Protein AF-A0A0V0VK16-F1 (afdb_monomer_lite)

Foldseek 3Di:
DDDDPPVPPLPPCQQVLLLLQWAQDPVGNQWIAHLQQRDTDHNVCSPSVNSLCCCCPQPVVCNPPGSVVSVVSVVCCVVPVPPNPPRPGPDDDDD

pLDDT: mean 71.68, std 16.97, range [31.61, 89.25]

Radius of gyration: 14.37 Å; chains: 1; bounding box: 41×36×26 Å

Sequence (95 aa):
MVSADAKKKCRQYSQEYLKFGFIPSFYNETMPMCLLCQKVFTNDAMKRSKMKVHLERVHPDMKNKDVEFFKVLKEKIRNQPNLKSFFKAPGTVDY

Structure (mmCIF, N/CA/C/O backbone):
data_AF-A0A0V0VK16-F1
#
_entry.id   AF-A0A0V0VK16-F1
#
loop_
_atom_site.group_PDB
_atom_site.id
_atom_site.type_symbol
_atom_site.label_atom_id
_atom_site.label_alt_id
_atom_site.label_comp_id
_atom_site.label_asym_id
_atom_site.label_entity_id
_atom_site.label_seq_id
_atom_site.pdbx_PDB_ins_code
_atom_site.Cartn_x
_atom_site.Cartn_y
_atom_site.Cartn_z
_atom_site.occupancy
_atom_site.B_iso_or_equiv
_atom_site.auth_seq_id
_atom_site.auth_comp_id
_atom_site.auth_asym_id
_atom_site.auth_atom_id
_atom_site.pdbx_PDB_model_num
ATOM 1 N N . MET A 1 1 ? 30.083 18.718 10.448 1.00 40.19 1 MET A N 1
ATOM 2 C CA . MET A 1 1 ? 28.757 18.446 11.054 1.00 40.19 1 MET A CA 1
ATOM 3 C C . MET A 1 1 ? 27.775 19.292 10.254 1.00 40.19 1 MET A C 1
ATOM 5 O O . MET A 1 1 ? 28.035 20.474 10.148 1.00 40.19 1 MET A O 1
ATOM 9 N N . VAL A 1 2 ? 26.761 18.829 9.534 1.00 37.97 2 VAL A N 1
ATOM 10 C CA . VAL A 1 2 ? 25.909 17.640 9.584 1.00 37.97 2 VAL A CA 1
ATOM 11 C C . VAL A 1 2 ? 25.514 17.289 8.141 1.00 37.97 2 VAL A C 1
ATOM 13 O O . VAL A 1 2 ? 25.442 18.158 7.277 1.00 37.97 2 VAL A O 1
ATOM 16 N N . SER A 1 3 ? 25.349 15.995 7.901 1.00 39.41 3 SER A N 1
ATOM 17 C CA . SER A 1 3 ? 25.144 15.307 6.632 1.00 39.41 3 SER A CA 1
ATOM 18 C C . SER A 1 3 ? 24.203 16.016 5.658 1.00 39.41 3 SER A C 1
ATOM 20 O O . SER A 1 3 ? 23.048 16.289 5.977 1.00 39.41 3 SER A O 1
ATOM 22 N N . ALA A 1 4 ? 24.703 16.232 4.438 1.00 42.75 4 ALA A N 1
ATOM 23 C CA . ALA A 1 4 ? 23.879 16.509 3.277 1.00 42.75 4 ALA A CA 1
ATOM 24 C C . ALA A 1 4 ? 22.849 15.383 3.156 1.00 42.75 4 ALA A C 1
ATOM 26 O O . ALA A 1 4 ? 23.198 14.218 2.954 1.00 42.75 4 ALA A O 1
ATOM 27 N N . ASP A 1 5 ? 21.592 15.760 3.357 1.00 43.75 5 ASP A N 1
ATOM 28 C CA . ASP A 1 5 ? 20.394 15.003 3.048 1.00 43.75 5 ASP A CA 1
ATOM 29 C C . ASP A 1 5 ? 20.532 14.462 1.624 1.00 43.75 5 ASP A C 1
ATOM 31 O O . ASP A 1 5 ? 20.216 15.124 0.633 1.00 43.75 5 ASP A O 1
ATOM 35 N N . ALA A 1 6 ? 21.060 13.242 1.522 1.00 45.09 6 ALA A N 1
ATOM 36 C CA . ALA A 1 6 ? 20.901 12.394 0.368 1.00 45.09 6 ALA A CA 1
ATOM 37 C C . ALA A 1 6 ? 19.410 12.070 0.307 1.00 45.09 6 ALA A C 1
ATOM 39 O O . ALA A 1 6 ? 18.971 10.969 0.650 1.00 45.09 6 ALA A O 1
ATOM 40 N N . LYS A 1 7 ? 18.636 13.054 -0.162 1.00 48.88 7 LYS A N 1
ATOM 41 C CA . LYS A 1 7 ? 17.395 12.884 -0.896 1.00 48.88 7 LYS A CA 1
ATOM 42 C C . LYS A 1 7 ? 17.732 11.961 -2.057 1.00 48.88 7 LYS A C 1
ATOM 44 O O . LYS A 1 7 ? 17.851 12.375 -3.210 1.00 48.88 7 LYS A O 1
ATOM 49 N N . LYS A 1 8 ? 17.873 10.663 -1.751 1.00 49.06 8 LYS A N 1
ATOM 50 C CA . LYS A 1 8 ? 17.531 9.592 -2.674 1.00 49.06 8 LYS A CA 1
ATOM 51 C C . LYS A 1 8 ? 16.253 10.092 -3.304 1.00 49.06 8 LYS A C 1
ATOM 53 O O . LYS A 1 8 ? 15.329 10.439 -2.564 1.00 49.06 8 LYS A O 1
ATOM 58 N N . LYS A 1 9 ? 16.248 10.230 -4.629 1.00 43.12 9 LYS A N 1
ATOM 59 C CA . LYS A 1 9 ? 15.067 10.537 -5.434 1.00 43.12 9 LYS A CA 1
ATOM 60 C C . LYS A 1 9 ? 14.041 9.430 -5.177 1.00 43.12 9 LYS A C 1
ATOM 62 O O . LYS A 1 9 ? 13.807 8.571 -6.016 1.00 43.12 9 LYS A O 1
ATOM 67 N N . CYS A 1 10 ? 13.458 9.421 -3.986 1.00 47.16 10 CYS A N 1
ATOM 68 C CA . CYS A 1 10 ? 12.332 8.626 -3.580 1.00 47.16 10 CYS A CA 1
ATOM 69 C C . CYS A 1 10 ? 11.212 9.308 -4.338 1.00 47.16 10 CYS A C 1
ATOM 71 O O . CYS A 1 10 ? 10.654 10.301 -3.870 1.00 47.16 10 CYS A O 1
ATOM 73 N N . ARG A 1 11 ? 11.082 8.893 -5.609 1.00 52.38 11 ARG A N 1
ATOM 74 C CA . ARG A 1 11 ? 10.119 9.360 -6.607 1.00 52.38 11 ARG A CA 1
ATOM 75 C C . ARG A 1 11 ? 8.879 9.803 -5.841 1.00 52.38 11 ARG A C 1
ATOM 77 O O . ARG A 1 11 ? 8.403 8.985 -5.062 1.00 52.38 11 ARG A O 1
ATOM 84 N N . GLN A 1 12 ? 8.465 11.066 -6.004 1.00 51.22 12 GLN A 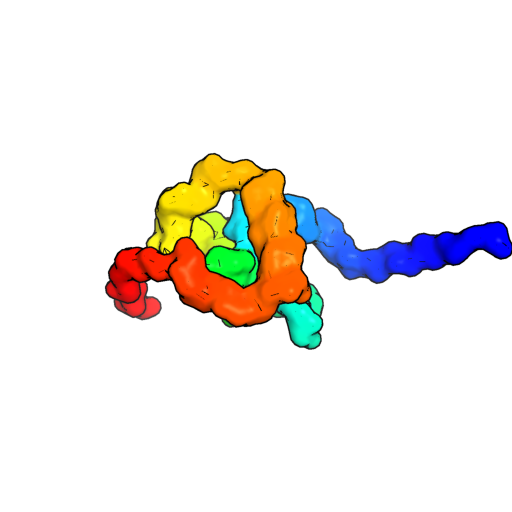N 1
ATOM 85 C CA . GLN A 1 12 ? 7.496 11.883 -5.229 1.00 51.22 12 GLN A CA 1
ATOM 86 C C . GLN A 1 12 ? 6.086 11.271 -5.011 1.00 51.22 12 GLN A C 1
ATOM 88 O O . GLN A 1 12 ? 5.070 11.945 -5.021 1.00 51.22 12 GLN A O 1
ATOM 93 N N . TYR A 1 13 ? 6.011 9.971 -4.816 1.00 54.47 13 TYR A N 1
ATOM 94 C CA . TYR A 1 13 ? 4.873 9.101 -5.026 1.00 54.47 13 TYR A CA 1
ATOM 95 C C . TYR A 1 13 ? 4.675 8.169 -3.820 1.00 54.47 13 TYR A C 1
ATOM 97 O O . TYR A 1 13 ? 3.630 7.552 -3.673 1.00 54.47 13 TYR A O 1
ATOM 105 N N . SER A 1 14 ? 5.631 8.085 -2.890 1.00 62.75 14 SER A N 1
ATOM 106 C CA . SER A 1 14 ? 5.585 7.143 -1.764 1.00 62.75 14 SER A CA 1
ATOM 107 C C . SER A 1 14 ? 4.388 7.335 -0.819 1.00 62.75 14 SER A C 1
ATOM 109 O O . SER A 1 14 ? 3.897 6.350 -0.274 1.00 62.75 14 SER A O 1
ATOM 111 N N . GLN A 1 15 ? 3.873 8.559 -0.647 1.00 66.69 15 GLN A N 1
ATOM 112 C CA . GLN A 1 15 ? 2.710 8.814 0.217 1.00 66.69 15 GLN A CA 1
ATOM 113 C C . GLN A 1 15 ? 1.374 8.420 -0.420 1.00 66.69 15 GLN A C 1
ATOM 115 O O . GLN A 1 15 ? 0.535 7.830 0.258 1.00 66.69 15 GLN A O 1
ATOM 120 N N . GLU A 1 16 ? 1.164 8.703 -1.709 1.00 75.69 16 GLU A N 1
ATOM 121 C CA . GLU A 1 16 ? -0.060 8.273 -2.402 1.00 75.69 16 GLU A CA 1
ATOM 122 C C . GLU A 1 16 ? -0.125 6.751 -2.530 1.00 75.69 16 GLU A C 1
ATOM 124 O O . GLU A 1 16 ? -1.198 6.170 -2.450 1.00 75.69 16 GLU A O 1
ATOM 129 N N . TYR A 1 17 ? 1.019 6.086 -2.673 1.00 78.62 17 TYR A N 1
ATOM 130 C CA . TYR A 1 17 ? 1.078 4.635 -2.833 1.00 78.62 17 TYR A CA 1
ATOM 131 C C . TYR A 1 17 ? 0.796 3.935 -1.507 1.00 78.62 17 TYR A C 1
ATOM 133 O O . TYR A 1 17 ? 0.112 2.910 -1.475 1.00 78.62 17 TYR A O 1
ATOM 141 N N . LEU A 1 18 ? 1.242 4.546 -0.406 1.00 82.69 18 LEU A N 1
ATOM 142 C CA . LEU A 1 18 ? 0.960 4.066 0.936 1.00 82.69 18 LEU A CA 1
ATOM 143 C C . LEU A 1 18 ? -0.535 4.138 1.277 1.00 82.69 18 LEU A C 1
ATOM 145 O O . LEU A 1 18 ? -1.013 3.245 1.968 1.00 82.69 18 LEU A O 1
ATOM 149 N N . LYS A 1 19 ? -1.285 5.119 0.742 1.00 83.06 19 LYS A N 1
ATOM 150 C CA . LYS A 1 19 ? -2.761 5.162 0.852 1.00 83.06 19 LYS A CA 1
ATOM 151 C C . LYS A 1 19 ? -3.422 3.912 0.278 1.00 83.06 19 LYS A C 1
ATOM 153 O O . LYS A 1 19 ? -4.438 3.469 0.793 1.00 83.06 19 LYS A O 1
ATOM 158 N N . PHE A 1 20 ? -2.838 3.341 -0.773 1.00 82.31 20 PHE A N 1
ATOM 159 C CA . PHE A 1 20 ? -3.329 2.108 -1.383 1.00 82.31 20 PHE A CA 1
ATOM 160 C C . PHE A 1 20 ? -2.705 0.843 -0.770 1.00 82.31 20 PHE A C 1
ATOM 162 O O . PHE A 1 20 ? -2.966 -0.257 -1.249 1.00 82.31 20 PHE A O 1
ATOM 169 N N . GLY A 1 21 ? -1.859 0.981 0.256 1.00 86.06 21 GLY A N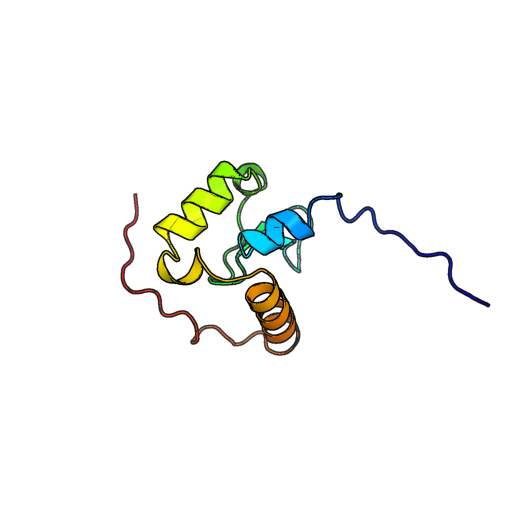 1
ATOM 170 C CA . GLY A 1 21 ? -1.169 -0.135 0.896 1.00 86.06 21 GLY A CA 1
ATOM 171 C C . GLY A 1 21 ? 0.016 -0.691 0.112 1.00 86.06 21 GLY A C 1
ATOM 172 O O . GLY A 1 21 ? 0.391 -1.841 0.321 1.00 86.06 21 GLY A O 1
ATOM 173 N N . PHE A 1 22 ? 0.629 0.096 -0.771 1.00 86.12 22 PHE A N 1
ATOM 174 C CA . PHE A 1 22 ? 1.797 -0.326 -1.542 1.00 86.12 22 PHE A CA 1
ATOM 175 C C . PHE A 1 22 ? 3.058 0.431 -1.146 1.00 86.12 22 PHE A C 1
ATOM 177 O O . PHE A 1 22 ? 3.042 1.622 -0.831 1.00 86.12 22 PHE A O 1
ATOM 184 N N . ILE A 1 23 ? 4.181 -0.270 -1.240 1.00 85.38 23 ILE A N 1
ATOM 185 C CA . ILE A 1 23 ? 5.526 0.259 -1.032 1.00 85.38 23 ILE A CA 1
ATOM 186 C C . ILE A 1 23 ? 6.439 -0.169 -2.181 1.00 85.38 23 ILE A C 1
ATOM 188 O O . ILE A 1 23 ? 6.138 -1.143 -2.866 1.00 85.38 23 ILE A O 1
ATOM 192 N N . PRO A 1 24 ? 7.566 0.517 -2.419 1.00 84.19 24 PRO A N 1
ATOM 193 C CA . PRO A 1 24 ? 8.637 -0.065 -3.219 1.00 84.19 24 PRO A CA 1
ATOM 194 C C . PRO A 1 24 ? 9.099 -1.388 -2.596 1.00 84.19 24 PRO A C 1
ATOM 196 O O . PRO A 1 24 ? 9.204 -1.500 -1.372 1.00 84.19 24 PRO A O 1
ATOM 199 N N . SER A 1 25 ? 9.366 -2.385 -3.437 1.00 82.81 25 SER A N 1
ATOM 200 C CA . SER A 1 25 ? 9.916 -3.666 -3.002 1.00 82.81 25 SER A CA 1
ATOM 201 C C . SER A 1 25 ? 11.275 -3.459 -2.333 1.00 82.81 25 SER A C 1
ATOM 203 O O . SER A 1 25 ? 12.073 -2.626 -2.764 1.00 82.81 25 SER A O 1
ATOM 205 N N . PHE A 1 26 ? 11.549 -4.246 -1.290 1.00 78.00 26 PHE A N 1
ATOM 206 C CA . PHE A 1 26 ? 12.814 -4.190 -0.553 1.00 78.00 26 PHE A CA 1
ATOM 207 C C . PHE A 1 26 ? 14.029 -4.545 -1.423 1.00 78.00 26 PHE A C 1
ATOM 209 O O . PHE A 1 26 ? 15.120 -4.046 -1.169 1.00 78.00 26 PHE A O 1
ATOM 216 N N . TYR A 1 27 ? 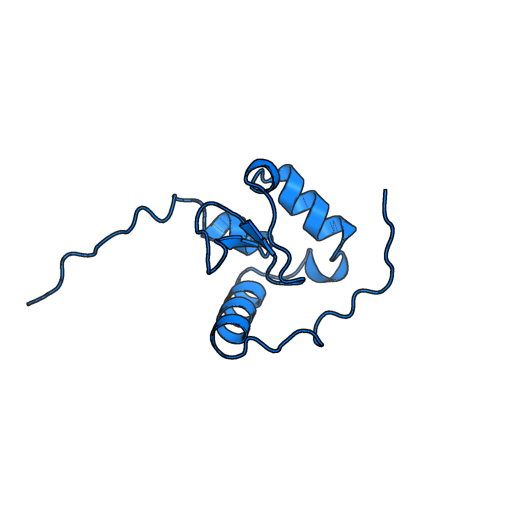13.831 -5.378 -2.450 1.00 77.69 27 TYR A N 1
ATOM 217 C CA . TYR A 1 27 ? 14.885 -5.809 -3.375 1.00 77.69 27 TYR A CA 1
ATOM 218 C C . TYR A 1 27 ? 15.009 -4.899 -4.600 1.00 77.69 27 TYR A C 1
ATOM 220 O O . TYR A 1 27 ? 16.105 -4.693 -5.107 1.00 77.69 27 TYR A O 1
ATOM 228 N N . ASN A 1 28 ? 13.882 -4.370 -5.089 1.00 78.62 28 ASN A N 1
ATOM 229 C CA . ASN A 1 28 ? 13.817 -3.558 -6.301 1.00 78.62 28 ASN A CA 1
ATOM 230 C C . ASN A 1 28 ? 12.889 -2.363 -6.083 1.00 78.62 28 ASN A C 1
ATOM 232 O O . ASN A 1 28 ? 11.668 -2.481 -6.178 1.00 78.62 28 ASN A O 1
ATOM 236 N N . GLU A 1 29 ? 13.463 -1.184 -5.865 1.00 77.06 29 GLU A N 1
ATOM 237 C CA . GLU A 1 29 ? 12.704 0.052 -5.627 1.00 77.06 29 GLU A CA 1
ATOM 238 C C . GLU A 1 29 ? 11.828 0.496 -6.817 1.00 77.06 29 GLU A C 1
ATOM 240 O O . GLU A 1 29 ? 10.935 1.332 -6.673 1.00 77.06 29 GLU A O 1
ATOM 245 N N . THR A 1 30 ? 12.049 -0.086 -7.998 1.00 78.38 30 THR A N 1
ATOM 246 C CA . THR A 1 30 ? 11.263 0.139 -9.220 1.00 78.38 30 THR A CA 1
ATOM 247 C C . THR A 1 30 ? 9.975 -0.683 -9.279 1.00 78.38 30 THR A C 1
ATOM 249 O O . THR A 1 30 ? 9.084 -0.362 -10.074 1.00 78.38 30 THR A O 1
ATOM 252 N N . MET A 1 31 ? 9.866 -1.727 -8.453 1.00 83.81 31 MET A N 1
ATOM 253 C CA . MET A 1 31 ? 8.726 -2.635 -8.417 1.00 83.81 31 MET A CA 1
ATOM 254 C C . MET A 1 31 ? 7.852 -2.348 -7.194 1.00 83.81 31 MET A C 1
ATOM 256 O O . MET A 1 31 ? 8.362 -2.317 -6.072 1.00 83.81 31 MET A O 1
ATOM 260 N N . PRO A 1 32 ? 6.537 -2.148 -7.368 1.00 85.75 32 PRO A N 1
ATOM 261 C CA . PRO A 1 32 ? 5.628 -2.006 -6.242 1.00 85.75 32 PRO A CA 1
ATOM 262 C C . PRO A 1 32 ? 5.373 -3.365 -5.579 1.00 85.75 32 PRO A C 1
ATOM 264 O O . PRO A 1 32 ? 5.170 -4.379 -6.242 1.00 85.75 32 PRO A O 1
ATOM 267 N N . MET A 1 33 ? 5.339 -3.372 -4.254 1.00 85.75 33 MET A N 1
ATOM 268 C CA . MET A 1 33 ? 4.968 -4.497 -3.407 1.00 85.75 33 MET A CA 1
ATOM 269 C C . MET A 1 33 ? 3.759 -4.097 -2.560 1.00 85.75 33 MET A C 1
ATOM 271 O O . MET A 1 33 ? 3.737 -3.013 -1.974 1.00 85.75 33 MET A O 1
ATOM 275 N N . CYS A 1 34 ? 2.749 -4.959 -2.489 1.00 86.94 34 CYS A N 1
ATOM 276 C CA . CYS A 1 34 ? 1.600 -4.744 -1.611 1.00 86.94 34 CYS A CA 1
ATOM 277 C C . CYS A 1 34 ? 1.967 -5.122 -0.170 1.00 86.94 34 CYS A C 1
ATOM 279 O O . CYS A 1 34 ? 2.475 -6.210 0.065 1.00 86.94 34 CYS A O 1
ATOM 281 N N . LEU A 1 35 ? 1.696 -4.260 0.809 1.00 84.25 35 LEU A N 1
ATOM 282 C CA . LEU A 1 35 ? 1.955 -4.534 2.228 1.00 84.25 35 LEU A CA 1
ATOM 283 C C . LEU A 1 35 ? 1.009 -5.596 2.803 1.00 84.25 35 LEU A C 1
ATOM 285 O O . LEU A 1 35 ? 1.366 -6.285 3.752 1.00 84.25 35 LEU A O 1
ATOM 289 N N . LEU A 1 36 ? -0.193 -5.727 2.241 1.00 84.12 36 LEU A N 1
ATOM 290 C CA . LEU A 1 36 ? -1.227 -6.626 2.755 1.00 84.12 36 LEU A CA 1
ATOM 291 C C . LEU A 1 36 ? -0.965 -8.084 2.355 1.00 84.12 36 LEU A C 1
ATOM 293 O O . LEU A 1 36 ? -1.050 -8.975 3.190 1.00 84.12 36 LEU A O 1
ATOM 297 N N . CYS A 1 37 ? -0.597 -8.337 1.096 1.00 83.81 37 CYS A N 1
ATOM 298 C CA . CYS A 1 37 ? -0.298 -9.691 0.609 1.00 83.81 37 CYS A CA 1
ATOM 299 C C . CYS A 1 37 ? 1.191 -9.955 0.338 1.00 83.81 37 CYS A C 1
ATOM 301 O O . CYS A 1 37 ? 1.545 -11.064 -0.053 1.00 83.81 37 CYS A O 1
ATOM 303 N N . GLN A 1 38 ? 2.066 -8.955 0.504 1.00 80.62 38 GLN A N 1
ATOM 304 C CA . GLN A 1 38 ? 3.510 -9.028 0.209 1.00 80.62 38 GLN A CA 1
ATOM 305 C C . GLN A 1 38 ? 3.838 -9.455 -1.232 1.00 80.62 38 GLN A C 1
ATOM 307 O O . GLN A 1 38 ? 4.967 -9.832 -1.546 1.00 80.62 38 GLN A O 1
ATOM 312 N N . LYS A 1 39 ? 2.861 -9.365 -2.143 1.00 84.31 39 LYS A N 1
ATOM 313 C CA . LYS A 1 39 ? 3.045 -9.681 -3.557 1.00 84.31 39 LYS A CA 1
ATOM 314 C C . LYS A 1 39 ? 3.787 -8.536 -4.241 1.00 84.31 39 LYS A C 1
ATOM 316 O O . LYS A 1 39 ? 3.400 -7.373 -4.104 1.00 84.31 39 LYS A O 1
ATOM 321 N N . VAL A 1 40 ? 4.850 -8.872 -4.967 1.00 85.88 40 VAL A N 1
ATOM 322 C CA . VAL A 1 40 ? 5.569 -7.942 -5.847 1.00 85.88 40 VAL A CA 1
ATOM 323 C C . VAL A 1 40 ? 4.860 -7.911 -7.193 1.00 85.88 40 VAL A C 1
ATOM 325 O O . VAL A 1 40 ? 4.514 -8.955 -7.743 1.00 85.88 40 VAL A O 1
ATOM 328 N N . PHE A 1 41 ? 4.650 -6.715 -7.721 1.00 84.44 41 PHE A N 1
ATOM 329 C CA . PHE A 1 41 ? 4.043 -6.500 -9.022 1.00 84.44 41 PHE A CA 1
ATOM 330 C C . PHE A 1 41 ? 5.036 -5.841 -9.978 1.00 84.44 41 PHE A C 1
ATOM 332 O O . PHE A 1 41 ? 6.064 -5.290 -9.583 1.00 84.44 41 PHE A O 1
ATOM 339 N N . THR A 1 42 ? 4.705 -5.886 -11.263 1.00 84.81 42 THR A N 1
ATOM 340 C CA . THR A 1 42 ? 5.446 -5.180 -12.306 1.00 84.81 42 THR A CA 1
ATOM 341 C C . THR A 1 42 ? 5.199 -3.673 -12.233 1.00 84.81 42 THR A C 1
ATOM 343 O O . THR A 1 42 ? 4.276 -3.195 -11.571 1.00 84.81 42 THR A O 1
ATOM 346 N N . ASN A 1 43 ? 6.021 -2.896 -12.940 1.00 80.50 43 ASN A N 1
ATOM 347 C CA . ASN A 1 43 ? 5.920 -1.438 -12.924 1.00 80.50 43 ASN A CA 1
ATOM 348 C C . ASN A 1 43 ? 4.551 -0.918 -13.422 1.00 80.50 43 ASN A C 1
ATOM 350 O O . ASN A 1 43 ? 4.082 0.099 -12.924 1.00 80.50 43 ASN A O 1
ATOM 354 N N . ASP A 1 44 ? 3.848 -1.646 -14.305 1.00 80.19 44 ASP A N 1
ATOM 355 C CA . ASP A 1 44 ? 2.488 -1.277 -14.749 1.00 80.19 44 ASP A CA 1
ATOM 356 C C . ASP A 1 44 ? 1.477 -1.206 -13.590 1.00 80.19 44 ASP A C 1
ATOM 358 O O . ASP A 1 44 ? 0.577 -0.364 -13.588 1.00 80.19 44 ASP A O 1
ATOM 362 N N . ALA A 1 45 ? 1.659 -2.036 -12.559 1.00 74.94 45 ALA A N 1
ATOM 363 C CA . ALA A 1 45 ? 0.801 -2.038 -11.381 1.00 74.94 45 ALA A CA 1
ATOM 364 C C . ALA A 1 45 ? 1.002 -0.812 -10.476 1.00 74.94 45 ALA A C 1
ATOM 366 O O . ALA A 1 45 ? 0.192 -0.600 -9.580 1.00 74.94 45 ALA A O 1
ATOM 367 N N . MET A 1 46 ? 2.024 0.023 -10.718 1.00 77.25 46 MET A N 1
ATOM 368 C CA . MET A 1 46 ? 2.178 1.322 -10.045 1.00 77.25 46 MET A CA 1
ATOM 369 C C . MET A 1 46 ? 1.111 2.343 -10.461 1.00 77.25 46 MET A C 1
ATOM 371 O O . MET A 1 46 ? 0.974 3.391 -9.832 1.00 77.25 46 MET A O 1
ATOM 375 N N . LYS A 1 47 ? 0.338 2.079 -11.522 1.00 83.19 47 LYS A N 1
ATOM 376 C CA . LYS A 1 47 ? -0.772 2.954 -11.909 1.00 83.19 47 LYS A CA 1
ATOM 377 C C . LYS A 1 47 ? -1.818 2.979 -10.793 1.00 83.19 47 LYS A C 1
ATOM 379 O O . LYS A 1 47 ? -2.354 1.932 -10.434 1.00 83.19 47 LYS A O 1
ATOM 384 N N . ARG A 1 48 ? -2.183 4.179 -10.316 1.00 81.88 48 ARG A N 1
ATOM 385 C CA . ARG A 1 48 ? -3.194 4.391 -9.256 1.00 81.88 48 ARG A CA 1
ATOM 386 C C . ARG A 1 48 ? -4.462 3.553 -9.466 1.00 81.88 48 ARG A C 1
ATOM 388 O O . ARG A 1 48 ? -4.923 2.909 -8.531 1.00 81.88 48 ARG A O 1
ATOM 395 N N . SER A 1 49 ? -4.970 3.477 -10.697 1.00 85.38 49 SER A N 1
ATOM 396 C CA . SER A 1 49 ? -6.144 2.658 -11.033 1.00 85.38 49 SER A CA 1
ATOM 397 C C . SER A 1 49 ? -5.938 1.166 -10.745 1.00 85.38 49 SER A C 1
ATOM 399 O O . SER A 1 49 ? -6.835 0.523 -10.213 1.00 85.38 49 SER A O 1
ATOM 401 N N . LYS A 1 50 ? -4.757 0.607 -11.044 1.00 86.19 50 LYS A N 1
ATOM 402 C CA . LYS A 1 50 ? -4.434 -0.807 -10.787 1.00 86.19 50 LYS A CA 1
ATOM 403 C C . LYS A 1 50 ? -4.292 -1.087 -9.292 1.00 86.19 50 LYS A C 1
ATOM 405 O O . LYS A 1 50 ? -4.808 -2.092 -8.817 1.00 86.19 50 LYS A O 1
ATOM 410 N N . MET A 1 51 ? -3.651 -0.184 -8.552 1.00 85.44 51 MET A N 1
ATOM 411 C CA . MET A 1 51 ? -3.488 -0.295 -7.097 1.00 85.44 51 MET A CA 1
ATOM 412 C C . MET A 1 51 ? -4.835 -0.233 -6.378 1.00 85.44 51 MET A C 1
ATOM 414 O O . MET A 1 51 ? -5.104 -1.052 -5.504 1.00 85.44 51 MET A O 1
ATOM 418 N N . LYS A 1 52 ? -5.701 0.699 -6.797 1.00 85.69 52 LYS A N 1
ATOM 419 C CA . LYS A 1 52 ? -7.062 0.829 -6.277 1.00 85.69 52 LYS A CA 1
ATOM 420 C C . LYS A 1 52 ? -7.881 -0.432 -6.556 1.00 85.69 52 LYS A C 1
ATOM 422 O O . LYS A 1 52 ? -8.423 -1.010 -5.625 1.00 85.69 52 LYS A O 1
ATOM 427 N N . VAL A 1 53 ? -7.883 -0.915 -7.802 1.00 89.25 53 VAL A N 1
ATOM 428 C CA . VAL A 1 53 ? -8.581 -2.157 -8.178 1.00 89.25 53 VAL A CA 1
ATOM 429 C C . VAL A 1 53 ? -8.051 -3.359 -7.393 1.00 89.25 53 VAL A C 1
ATOM 431 O O . VAL A 1 53 ? -8.844 -4.180 -6.945 1.00 89.25 53 VAL A O 1
ATOM 434 N N . HIS A 1 54 ? -6.735 -3.468 -7.192 1.00 88.25 54 HIS A N 1
ATOM 435 C CA . HIS A 1 54 ? -6.153 -4.527 -6.367 1.00 88.25 54 HIS A CA 1
ATOM 436 C C . HIS A 1 54 ? -6.641 -4.444 -4.917 1.00 88.25 54 HIS A C 1
ATOM 438 O O . HIS A 1 54 ? -7.087 -5.451 -4.377 1.00 88.25 54 HIS A O 1
ATOM 444 N N . LEU A 1 55 ? -6.597 -3.258 -4.305 1.00 86.00 55 LEU A N 1
ATOM 445 C CA . LEU A 1 55 ? -7.077 -3.043 -2.942 1.00 86.00 55 LEU A CA 1
ATOM 446 C C . LEU A 1 55 ? -8.572 -3.378 -2.824 1.00 86.00 55 LEU A C 1
ATOM 448 O O . LEU A 1 55 ? -8.955 -4.101 -1.918 1.00 86.00 55 LEU A O 1
ATOM 452 N N . GLU A 1 56 ? -9.406 -2.933 -3.764 1.00 86.75 56 GLU A N 1
ATOM 453 C CA . GLU A 1 56 ? -10.852 -3.191 -3.747 1.00 86.75 56 GLU A CA 1
ATOM 454 C C . GLU A 1 56 ? -11.212 -4.665 -3.982 1.00 86.75 56 GLU A C 1
ATOM 456 O O . GLU A 1 56 ? -12.157 -5.154 -3.368 1.00 86.75 56 GLU A O 1
ATOM 461 N N . ARG A 1 57 ? -10.481 -5.372 -4.854 1.00 87.12 57 ARG A N 1
ATOM 462 C CA . ARG A 1 57 ? -10.774 -6.772 -5.209 1.00 87.12 57 ARG A CA 1
ATOM 463 C C . ARG A 1 57 ? -10.142 -7.787 -4.264 1.00 87.12 57 ARG A C 1
ATOM 465 O O . ARG A 1 57 ? -10.779 -8.774 -3.931 1.00 87.12 57 ARG A O 1
ATOM 472 N N . VAL A 1 58 ? -8.887 -7.573 -3.871 1.00 85.19 58 VAL A N 1
ATOM 473 C CA . VAL A 1 58 ? -8.106 -8.536 -3.072 1.00 85.19 58 VAL A CA 1
ATOM 474 C C . VAL A 1 58 ? -8.231 -8.247 -1.579 1.00 85.19 58 VAL A C 1
ATOM 476 O O . VAL A 1 58 ? -8.137 -9.155 -0.756 1.00 85.19 58 VAL A O 1
ATOM 479 N N . HIS A 1 59 ? -8.450 -6.983 -1.216 1.00 87.06 59 HIS A N 1
ATOM 480 C CA . HIS A 1 59 ? -8.496 -6.542 0.173 1.00 87.06 59 HIS A CA 1
ATOM 481 C C . HIS A 1 59 ? -9.686 -5.600 0.447 1.00 87.06 59 HIS A C 1
ATOM 483 O O . HIS A 1 59 ? -9.484 -4.486 0.949 1.00 87.06 59 HIS A O 1
ATOM 489 N N . PRO A 1 60 ? -10.930 -6.024 0.147 1.00 83.50 60 PRO A N 1
ATOM 490 C CA . PRO A 1 60 ? -12.118 -5.184 0.308 1.00 83.50 60 PRO A CA 1
ATOM 491 C C . PRO A 1 60 ? -12.292 -4.666 1.743 1.00 83.50 60 PRO A C 1
ATOM 493 O O . PRO A 1 60 ? -12.745 -3.537 1.927 1.00 83.50 60 PRO A O 1
ATOM 496 N N . ASP A 1 61 ? -11.861 -5.431 2.748 1.00 82.00 61 ASP A N 1
ATOM 497 C CA . ASP A 1 61 ? -11.873 -5.046 4.167 1.00 82.00 61 ASP A CA 1
ATOM 498 C C . ASP A 1 61 ? -10.893 -3.915 4.508 1.00 82.00 61 ASP A C 1
ATOM 500 O O . ASP A 1 61 ? -11.081 -3.174 5.476 1.00 82.00 61 ASP A O 1
ATOM 504 N N . MET A 1 62 ? -9.836 -3.760 3.707 1.00 81.06 62 MET A N 1
ATOM 505 C CA . MET A 1 62 ? -8.750 -2.810 3.959 1.00 81.06 62 MET A CA 1
ATOM 506 C C . MET A 1 62 ? -8.833 -1.546 3.110 1.00 81.06 62 MET A C 1
ATOM 508 O O . MET A 1 62 ? -8.051 -0.622 3.323 1.00 81.06 62 MET A O 1
ATOM 512 N N . LYS A 1 63 ? -9.808 -1.457 2.198 1.00 79.00 63 LYS A N 1
ATOM 513 C CA . LYS A 1 63 ? -9.998 -0.292 1.319 1.00 79.00 63 LYS A CA 1
ATOM 514 C C . LYS A 1 63 ? -10.322 1.010 2.062 1.00 79.00 63 LYS A C 1
ATOM 516 O O . LYS A 1 63 ? -10.052 2.084 1.544 1.00 79.00 63 LYS A O 1
ATOM 521 N N . ASN A 1 64 ? -10.897 0.903 3.262 1.00 80.50 64 ASN A N 1
ATOM 522 C CA . ASN A 1 64 ? -11.280 2.037 4.111 1.00 80.50 64 ASN A CA 1
ATOM 523 C C . ASN A 1 64 ? -10.281 2.295 5.252 1.00 80.50 64 ASN A C 1
ATOM 525 O O . ASN A 1 64 ? -10.579 3.059 6.167 1.00 80.50 64 ASN A O 1
ATOM 529 N N . LYS A 1 65 ? -9.127 1.616 5.264 1.00 83.94 65 LYS A N 1
ATOM 530 C CA . LYS A 1 65 ? -8.108 1.837 6.294 1.00 83.94 65 LYS A CA 1
ATOM 531 C C . LYS A 1 65 ? -7.314 3.101 5.991 1.00 83.94 65 LYS A C 1
ATOM 533 O O . LYS A 1 65 ? -7.042 3.415 4.835 1.00 83.94 65 LYS A O 1
ATOM 538 N N . ASP A 1 66 ? -6.919 3.795 7.052 1.00 83.25 66 ASP A N 1
ATOM 539 C CA . ASP A 1 66 ? -6.133 5.016 6.933 1.00 83.25 66 ASP A CA 1
ATOM 540 C C . ASP A 1 66 ? -4.656 4.730 6.604 1.00 83.25 66 ASP A C 1
ATOM 542 O O . ASP A 1 66 ? -4.134 3.633 6.822 1.00 83.25 66 ASP A O 1
ATOM 546 N N . VAL A 1 67 ? -3.946 5.748 6.121 1.00 82.75 67 VAL A N 1
ATOM 547 C CA . VAL A 1 67 ? -2.504 5.706 5.845 1.00 82.75 67 VAL A CA 1
ATOM 548 C C . VAL A 1 67 ? -1.707 5.339 7.089 1.00 82.75 67 VAL A C 1
ATOM 550 O O . VAL A 1 67 ? -0.689 4.655 6.978 1.00 82.75 67 VAL A O 1
ATOM 553 N N . GLU A 1 68 ? -2.153 5.762 8.274 1.00 85.12 68 GLU A N 1
ATOM 554 C CA . GLU A 1 68 ? -1.518 5.379 9.539 1.00 85.12 68 GLU A CA 1
ATOM 555 C C . GLU A 1 68 ? -1.481 3.865 9.746 1.00 85.12 68 GLU A C 1
ATOM 557 O O . GLU A 1 68 ? -0.439 3.326 10.124 1.00 85.12 68 GLU A O 1
ATOM 562 N N . PHE A 1 69 ? -2.558 3.156 9.398 1.00 85.06 69 PHE A N 1
ATOM 563 C CA . PHE A 1 69 ? -2.582 1.697 9.465 1.00 85.06 69 PHE A CA 1
ATOM 564 C C . PHE A 1 69 ? -1.485 1.088 8.582 1.00 85.06 69 PHE A C 1
ATOM 566 O O . PHE A 1 69 ? -0.735 0.212 9.019 1.00 85.06 69 PHE A O 1
ATOM 573 N N . PHE A 1 70 ? -1.331 1.598 7.358 1.00 84.06 70 PHE A N 1
ATOM 574 C CA . PHE A 1 70 ? -0.301 1.135 6.432 1.00 84.06 70 PHE A CA 1
ATOM 575 C C . PHE A 1 70 ? 1.121 1.523 6.863 1.00 84.06 70 PHE A C 1
ATOM 577 O O . PHE A 1 70 ? 2.051 0.754 6.615 1.00 84.06 70 PHE A O 1
ATOM 584 N N . LYS A 1 71 ? 1.319 2.664 7.541 1.00 83.69 71 LYS A N 1
ATOM 585 C CA . LYS A 1 71 ? 2.616 3.040 8.139 1.00 83.69 71 LYS A CA 1
ATOM 586 C C . LYS A 1 71 ? 3.035 2.039 9.211 1.00 83.69 71 LYS A C 1
ATOM 588 O O . LYS A 1 71 ? 4.119 1.468 9.108 1.00 83.69 71 LYS A O 1
ATOM 593 N N . VAL A 1 72 ? 2.152 1.775 10.175 1.00 85.44 72 VAL A N 1
ATOM 594 C CA . VAL A 1 72 ? 2.402 0.800 11.247 1.00 85.44 72 VAL A CA 1
ATOM 595 C C . VAL A 1 72 ? 2.651 -0.586 10.654 1.00 85.44 72 VAL A C 1
ATOM 597 O O . VAL A 1 72 ? 3.558 -1.300 11.080 1.00 85.44 72 VAL A O 1
ATOM 600 N N . LEU A 1 73 ? 1.887 -0.968 9.626 1.00 82.50 73 LEU A N 1
ATOM 601 C CA . LEU A 1 73 ? 2.069 -2.243 8.941 1.00 82.50 73 LEU A CA 1
ATOM 602 C C . LEU A 1 73 ? 3.431 -2.342 8.240 1.00 82.50 73 LEU A C 1
ATOM 604 O O . LEU A 1 73 ? 4.106 -3.364 8.348 1.00 82.50 73 LEU A O 1
ATOM 608 N N . LYS A 1 74 ? 3.860 -1.278 7.557 1.00 83.12 74 LYS A N 1
ATOM 609 C CA . LYS A 1 74 ? 5.176 -1.205 6.916 1.00 83.12 74 LYS A CA 1
ATOM 610 C C . LYS A 1 74 ? 6.304 -1.395 7.928 1.00 83.12 74 LYS A C 1
ATOM 612 O O . LYS A 1 74 ? 7.241 -2.142 7.652 1.00 83.12 74 LYS A O 1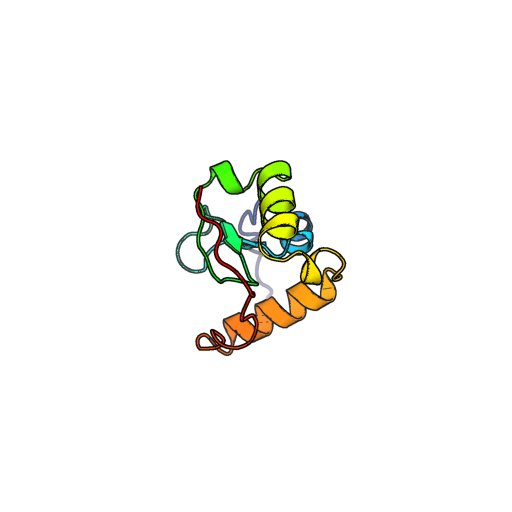
ATOM 617 N N . GLU A 1 75 ? 6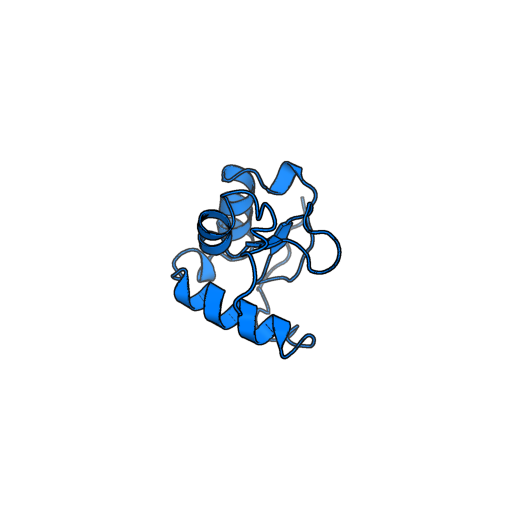.224 -0.740 9.084 1.00 83.50 75 GLU A N 1
ATOM 618 C CA . GLU A 1 75 ? 7.222 -0.898 10.148 1.00 83.50 75 GLU A CA 1
ATOM 619 C C . GLU A 1 75 ? 7.224 -2.315 10.719 1.00 83.50 75 GLU A C 1
ATOM 621 O O . GLU A 1 75 ? 8.290 -2.909 10.886 1.00 83.50 75 GLU A O 1
ATOM 626 N N . LYS A 1 76 ? 6.041 -2.904 10.924 1.00 81.81 76 LYS A N 1
ATOM 627 C CA . LYS A 1 76 ? 5.919 -4.301 11.354 1.00 81.81 76 LYS A CA 1
ATOM 628 C C . LYS A 1 76 ? 6.559 -5.266 10.359 1.00 81.81 76 LYS A C 1
ATOM 630 O O . LYS A 1 76 ? 7.331 -6.112 10.783 1.00 81.81 76 LYS A O 1
ATOM 635 N N . ILE A 1 77 ? 6.305 -5.124 9.058 1.00 79.12 77 ILE A N 1
ATOM 636 C CA . ILE A 1 77 ? 6.887 -6.003 8.024 1.00 79.12 77 ILE A CA 1
ATOM 637 C C . ILE A 1 77 ? 8.406 -5.834 7.938 1.00 79.12 77 ILE A C 1
ATOM 639 O O . ILE A 1 77 ? 9.125 -6.815 7.767 1.00 79.12 77 ILE A O 1
ATOM 643 N N . ARG A 1 78 ? 8.907 -4.604 8.100 1.00 75.38 78 ARG A N 1
ATOM 644 C CA . ARG A 1 78 ? 10.350 -4.333 8.129 1.00 75.38 78 ARG A CA 1
ATOM 645 C C . ARG A 1 78 ? 11.044 -5.017 9.311 1.00 75.38 78 ARG A C 1
ATOM 647 O O . ARG A 1 78 ? 12.165 -5.485 9.151 1.00 75.38 78 ARG A O 1
ATOM 654 N N . ASN A 1 79 ? 10.386 -5.066 10.468 1.00 73.25 79 ASN A N 1
ATOM 655 C CA . ASN A 1 79 ? 10.945 -5.640 11.695 1.00 73.25 79 ASN A CA 1
ATOM 656 C C . ASN A 1 79 ? 10.634 -7.140 11.866 1.00 73.25 79 ASN A C 1
ATOM 658 O O . ASN A 1 79 ? 11.311 -7.817 12.632 1.00 73.25 79 ASN A O 1
ATOM 662 N N . GLN A 1 80 ? 9.625 -7.666 11.167 1.00 68.25 80 GLN A N 1
ATOM 663 C CA . GLN A 1 80 ? 9.165 -9.054 11.237 1.00 68.25 80 GLN A CA 1
ATOM 664 C C . GLN A 1 80 ? 8.785 -9.562 9.831 1.00 68.25 80 GLN A C 1
ATOM 666 O O . GLN A 1 80 ? 7.625 -9.454 9.418 1.00 68.25 80 GLN A O 1
ATOM 671 N N . PRO A 1 81 ? 9.728 -10.167 9.082 1.00 58.97 81 PRO A N 1
ATOM 672 C CA . PRO A 1 81 ? 9.469 -10.660 7.727 1.00 58.97 81 PRO A CA 1
ATOM 673 C C . PRO A 1 81 ? 8.544 -11.892 7.681 1.00 58.97 81 PRO A C 1
ATOM 675 O O . PRO A 1 81 ? 8.091 -12.281 6.608 1.00 58.97 81 PRO A O 1
ATOM 678 N N . ASN A 1 82 ? 8.233 -12.522 8.823 1.00 56.25 82 ASN A N 1
ATOM 679 C CA . ASN A 1 82 ? 7.455 -13.767 8.882 1.00 56.25 82 ASN A CA 1
ATOM 680 C C . ASN A 1 82 ? 5.931 -13.562 9.039 1.00 56.25 82 ASN A C 1
ATOM 682 O O . ASN A 1 82 ? 5.196 -14.492 9.356 1.00 56.25 82 ASN A O 1
ATOM 686 N N . LEU A 1 83 ? 5.413 -12.353 8.805 1.00 56.41 83 LEU A N 1
ATOM 687 C CA . LEU A 1 83 ? 4.014 -11.997 9.082 1.00 56.41 83 LEU A CA 1
ATOM 688 C C . LEU A 1 83 ? 2.991 -12.510 8.037 1.00 56.41 83 LEU A C 1
ATOM 690 O O . LEU A 1 83 ? 2.013 -11.833 7.728 1.00 56.41 83 LEU A O 1
ATOM 694 N N . LYS A 1 84 ? 3.185 -13.717 7.490 1.00 52.53 84 LYS A N 1
ATOM 695 C CA . LYS A 1 84 ? 2.305 -14.321 6.465 1.00 52.53 84 LYS A CA 1
ATOM 696 C C . LYS A 1 84 ? 0.891 -14.664 6.969 1.00 52.53 84 LYS A C 1
ATOM 698 O O . LYS A 1 84 ? 0.030 -14.990 6.162 1.00 52.53 84 LYS A O 1
ATOM 703 N N . SER A 1 85 ? 0.640 -14.588 8.279 1.00 53.97 85 SER A N 1
ATOM 704 C CA . SER A 1 85 ? -0.591 -15.107 8.901 1.00 53.97 85 SER A CA 1
ATOM 705 C C . SER A 1 85 ? -1.678 -14.062 9.201 1.00 53.97 85 SER A C 1
ATOM 707 O O . SER A 1 85 ? -2.773 -14.428 9.614 1.00 53.97 85 SER A O 1
ATOM 709 N N . PHE A 1 86 ? -1.419 -12.762 9.012 1.00 53.38 86 PHE A N 1
ATOM 710 C CA . PHE A 1 86 ? -2.344 -11.715 9.493 1.00 53.38 86 PHE A CA 1
ATOM 711 C C . PHE A 1 86 ? -3.452 -11.343 8.509 1.00 53.38 86 PHE A C 1
ATOM 713 O O . PHE A 1 86 ? -4.495 -10.843 8.920 1.00 53.38 86 PHE A O 1
ATOM 720 N N . PHE A 1 87 ? -3.252 -11.613 7.222 1.00 56.16 87 PHE A N 1
ATOM 721 C CA . PHE A 1 87 ? -4.240 -11.346 6.182 1.00 56.16 87 PHE A CA 1
ATOM 722 C C . PHE A 1 87 ? -4.554 -12.649 5.465 1.00 56.16 87 PHE A C 1
ATOM 724 O O . PHE A 1 87 ? -4.227 -12.833 4.295 1.00 56.16 87 PHE A O 1
ATOM 731 N N . LYS A 1 88 ? -5.164 -13.597 6.181 1.00 45.34 88 LYS A N 1
ATOM 732 C CA . LYS A 1 88 ? -5.814 -14.723 5.517 1.00 45.34 88 LYS A CA 1
ATOM 733 C C . LYS A 1 88 ? -7.069 -14.182 4.835 1.00 45.34 88 LYS A C 1
ATOM 735 O O . LYS A 1 88 ? -8.140 -14.149 5.427 1.00 45.34 88 LYS A O 1
ATOM 740 N N . ALA A 1 89 ? -6.894 -13.673 3.618 1.00 45.84 89 ALA A N 1
ATOM 741 C CA . ALA A 1 89 ? -7.999 -13.308 2.749 1.00 45.84 89 ALA A CA 1
ATOM 742 C C . ALA A 1 89 ? -8.842 -14.570 2.479 1.00 45.84 89 ALA A C 1
ATOM 744 O O . ALA A 1 89 ? -8.271 -15.605 2.114 1.00 45.84 89 ALA A O 1
ATOM 745 N N . PRO A 1 90 ? -10.170 -14.535 2.668 1.00 40.75 90 PRO A N 1
ATOM 746 C CA . PRO A 1 90 ? -11.037 -15.566 2.129 1.00 40.75 90 PRO A CA 1
ATOM 747 C C . PRO A 1 90 ? -11.108 -15.410 0.602 1.00 40.75 90 PRO A C 1
ATOM 749 O O . PRO A 1 90 ? -11.451 -14.344 0.104 1.00 40.75 90 PRO A O 1
ATOM 752 N N . GLY A 1 91 ? -10.806 -16.483 -0.132 1.00 42.03 91 GLY A N 1
ATOM 753 C CA . GLY A 1 91 ? -11.258 -16.667 -1.514 1.00 42.03 91 GLY A CA 1
ATOM 754 C C . GLY A 1 91 ? -10.343 -16.126 -2.613 1.00 42.03 91 GLY A C 1
ATOM 755 O O . GLY A 1 91 ? -10.446 -14.986 -3.049 1.00 42.03 91 GLY A O 1
ATOM 756 N N . THR A 1 92 ? -9.505 -17.017 -3.130 1.00 48.47 92 THR A N 1
ATOM 757 C CA . THR A 1 92 ? -9.018 -17.020 -4.513 1.00 48.47 92 THR A CA 1
ATOM 758 C C . THR A 1 92 ? -10.174 -16.855 -5.506 1.00 48.47 92 THR A C 1
ATOM 760 O O . THR A 1 92 ? -11.103 -17.662 -5.484 1.00 48.47 92 THR A O 1
ATOM 763 N N . VAL A 1 93 ? -10.091 -15.877 -6.410 1.00 37.88 93 VAL A N 1
ATOM 764 C CA . VAL A 1 93 ? -10.721 -15.982 -7.735 1.00 37.88 93 VAL A CA 1
ATOM 765 C C . VAL A 1 93 ? -9.705 -15.507 -8.766 1.00 37.88 93 VAL A C 1
ATOM 767 O O . VAL A 1 93 ? -9.500 -14.309 -8.976 1.00 37.88 93 VAL A O 1
ATOM 770 N N . ASP A 1 94 ? -9.014 -16.490 -9.327 1.00 37.53 94 ASP A N 1
ATOM 771 C CA . ASP A 1 94 ? -8.196 -16.410 -10.526 1.00 37.53 94 ASP A CA 1
ATOM 772 C C . ASP A 1 94 ? -9.069 -16.018 -11.730 1.00 37.53 94 ASP A C 1
ATOM 774 O O . ASP A 1 94 ? -10.164 -16.552 -11.916 1.00 37.53 94 ASP A O 1
ATOM 778 N N . TYR A 1 95 ? -8.575 -15.087 -12.546 1.00 31.61 95 TYR A N 1
ATOM 779 C CA . TYR A 1 95 ? -8.973 -14.935 -13.945 1.00 31.61 95 TYR A CA 1
ATOM 780 C C . TYR A 1 95 ? -7.752 -14.520 -14.759 1.00 31.61 95 TYR A C 1
ATOM 782 O O . TYR A 1 95 ? -6.992 -13.651 -14.260 1.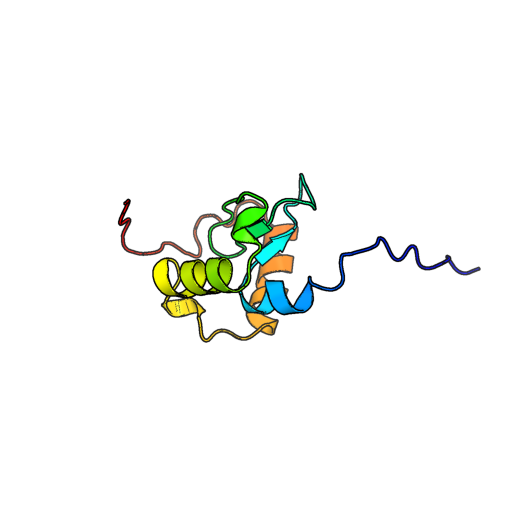00 31.61 95 TYR A O 1
#

Secondary structure (DSSP, 8-state):
-----------TTHHHHHHTTEEE-SS-TTSEEETTT--B--GGGGSHHHHHHHHHHH-GGGTT--HHHHHHHHHHHHH-TT-TTS---S-----